Protein AF-A0A0B7MQB1-F1 (afdb_monomer_lite)

Radius of gyration: 19.04 Å; chains: 1; bounding box: 43×35×56 Å

Foldseek 3Di:
DWDQDPVPGTHDDVVVCVVVVVVVVVQLVLLVVCCVPLVVLLLVLLVLLLVLCCVPVNPVLLVLLVVPDDPVDVPPPCRPPSRHDLVSLLVVLVVCVVPDVLSVQLNVLSVLSNVCNVCSVVSGHDDPVSVVSNVVSSVSSCCSSVVVD

Sequence (149 aa):
MANWNDNDGVFIHSATLALQGDTATLEHRIWRGQARVLLPLLDRVRQEICDYLNRNFKQKWVSFCEANRNPNLPGDASCQNGVAEYSVIVDFFRLNESKSKVLKQLRRPVDYLRLARNNLAHYEPLGWLQFSQMISEVKKVESLVTVTN

Organism: NCBI:txid499207

Secondary structure (DSSP, 8-state):
-EEEETTTEEEE-HHHHHHTT-HHHHHHHHHHHHHHHHHHHHHHHHHHHHHHHHHHHTHHHHHHHHHTS-TTSTT--TTGGG---HHHHHHHHHHHGGG-HHHHHHHHHHHHHHHHHHHHHTTPPPPHHHHHHHHHHHHHHHHHHHTT-

pLDDT: mean 87.22, std 13.54, range [45.28, 97.56]

Structure (mmCIF, N/CA/C/O backbone):
data_AF-A0A0B7MQB1-F1
#
_entry.id   AF-A0A0B7MQB1-F1
#
loop_
_atom_site.group_PDB
_atom_site.id
_atom_site.type_symbol
_atom_site.label_atom_id
_atom_site.label_alt_id
_atom_site.label_comp_id
_atom_site.label_asym_id
_atom_site.label_entity_id
_atom_site.label_seq_id
_atom_site.pdbx_PDB_ins_code
_atom_site.Cartn_x
_atom_site.Cartn_y
_atom_site.Cartn_z
_atom_site.occupancy
_atom_site.B_iso_or_equiv
_atom_site.auth_seq_id
_atom_site.auth_comp_id
_atom_site.auth_asym_id
_atom_site.auth_atom_id
_atom_site.pdbx_PDB_model_num
ATOM 1 N N . MET A 1 1 ? 16.828 -4.664 -33.593 1.00 54.59 1 MET A N 1
ATOM 2 C CA . MET A 1 1 ? 15.760 -5.026 -34.549 1.00 54.59 1 MET A CA 1
ATOM 3 C C . MET A 1 1 ? 14.448 -4.558 -33.963 1.00 54.59 1 MET A C 1
ATOM 5 O O . MET A 1 1 ? 14.174 -4.881 -32.812 1.00 54.59 1 MET A O 1
ATOM 9 N N . ALA A 1 2 ? 13.729 -3.703 -34.682 1.00 50.78 2 ALA A N 1
ATOM 10 C CA . ALA A 1 2 ? 12.415 -3.245 -34.262 1.00 50.78 2 ALA A CA 1
ATOM 11 C C . ALA A 1 2 ? 11.373 -4.310 -34.629 1.00 50.78 2 ALA A C 1
ATOM 13 O O . ALA A 1 2 ? 11.421 -4.835 -35.738 1.00 50.78 2 ALA A O 1
ATOM 14 N N . ASN A 1 3 ? 10.468 -4.623 -33.707 1.00 57.56 3 ASN A N 1
ATOM 15 C CA . ASN A 1 3 ? 9.336 -5.520 -33.936 1.00 57.56 3 ASN A CA 1
ATOM 16 C C . ASN A 1 3 ? 8.042 -4.708 -33.912 1.00 57.56 3 ASN A C 1
ATOM 18 O O . ASN A 1 3 ? 7.973 -3.682 -33.246 1.00 57.56 3 ASN A O 1
ATOM 22 N N . TRP A 1 4 ? 7.012 -5.149 -34.622 1.00 52.22 4 TRP A N 1
ATOM 23 C CA . TRP A 1 4 ? 5.692 -4.529 -34.531 1.00 52.22 4 TRP A CA 1
ATOM 24 C C . TRP A 1 4 ? 4.922 -5.128 -33.347 1.00 52.22 4 TRP A C 1
ATOM 26 O O . TRP A 1 4 ? 4.897 -6.348 -33.191 1.00 52.22 4 TRP A O 1
ATOM 36 N N . ASN A 1 5 ? 4.323 -4.287 -32.504 1.00 63.06 5 ASN A N 1
ATOM 37 C CA . ASN A 1 5 ? 3.406 -4.698 -31.441 1.00 63.06 5 ASN A CA 1
ATOM 38 C C . ASN A 1 5 ? 2.079 -3.958 -31.637 1.00 63.06 5 ASN A C 1
ATOM 40 O O . ASN A 1 5 ? 2.062 -2.730 -31.606 1.00 63.06 5 ASN A O 1
ATOM 44 N N . ASP A 1 6 ? 0.975 -4.689 -31.792 1.00 52.09 6 ASP A N 1
ATOM 45 C CA . ASP A 1 6 ? -0.345 -4.126 -32.118 1.00 52.09 6 ASP A CA 1
ATOM 46 C C . ASP A 1 6 ? -0.862 -3.100 -31.093 1.00 52.09 6 ASP A C 1
ATOM 48 O O . ASP A 1 6 ? -1.695 -2.265 -31.431 1.00 52.09 6 ASP A O 1
ATOM 52 N N . ASN A 1 7 ? -0.333 -3.105 -29.864 1.00 56.97 7 ASN A N 1
ATOM 53 C CA . ASN A 1 7 ? -0.688 -2.124 -28.834 1.00 56.97 7 ASN A CA 1
ATOM 54 C C . ASN A 1 7 ? 0.254 -0.906 -28.754 1.00 56.97 7 ASN A C 1
ATOM 56 O O . ASN A 1 7 ? -0.131 0.098 -28.160 1.00 56.97 7 ASN A O 1
ATOM 60 N N . ASP A 1 8 ? 1.472 -0.988 -29.308 1.00 59.34 8 ASP A N 1
ATOM 61 C CA . ASP A 1 8 ? 2.554 -0.011 -29.066 1.00 59.34 8 ASP A CA 1
ATOM 62 C C . ASP A 1 8 ? 3.247 0.501 -30.348 1.00 59.34 8 ASP A C 1
ATOM 64 O O . ASP A 1 8 ? 4.151 1.334 -30.271 1.00 59.34 8 ASP A O 1
ATOM 68 N N . GLY A 1 9 ? 2.862 0.010 -31.530 1.00 67.69 9 GLY A N 1
ATOM 69 C CA . GLY A 1 9 ? 3.503 0.354 -32.800 1.00 67.69 9 GLY A CA 1
ATOM 70 C C . GLY A 1 9 ? 4.909 -0.245 -32.939 1.00 67.69 9 GLY A C 1
ATOM 71 O O . GLY A 1 9 ? 5.132 -1.423 -32.647 1.00 67.69 9 GLY A O 1
ATOM 72 N N . VAL A 1 10 ? 5.869 0.554 -33.422 1.00 66.69 10 VAL A N 1
ATOM 73 C CA . VAL A 1 10 ? 7.265 0.127 -33.628 1.00 66.69 10 VAL A CA 1
ATOM 74 C C . VAL A 1 10 ? 7.965 -0.064 -32.276 1.00 66.69 10 VAL A C 1
ATOM 76 O O . VAL A 1 10 ? 8.349 0.887 -31.599 1.00 66.69 10 VAL A O 1
ATOM 79 N N . PHE A 1 11 ? 8.180 -1.317 -31.892 1.00 75.12 11 PHE A N 1
ATOM 80 C CA . PHE A 1 11 ? 8.821 -1.718 -30.647 1.00 75.12 11 PHE A CA 1
ATOM 81 C C . PHE A 1 11 ? 10.331 -1.913 -30.838 1.00 75.12 11 PHE A C 1
ATOM 83 O O . PHE A 1 11 ? 10.790 -2.903 -31.410 1.00 75.12 11 PHE A O 1
ATOM 90 N N . ILE A 1 12 ? 11.135 -0.989 -30.309 1.00 81.94 12 ILE A N 1
ATOM 91 C CA . ILE A 1 12 ? 12.593 -1.165 -30.198 1.00 81.94 12 ILE A CA 1
ATOM 92 C C . ILE A 1 12 ? 12.890 -2.117 -29.036 1.00 81.94 12 ILE A C 1
ATOM 94 O O . ILE A 1 12 ? 12.353 -1.943 -27.945 1.00 81.94 12 ILE A O 1
ATOM 98 N N . HIS A 1 13 ? 13.746 -3.120 -29.228 1.00 87.88 13 HIS A N 1
ATOM 99 C CA . HIS A 1 13 ? 14.095 -4.064 -28.163 1.00 87.88 13 HIS A CA 1
ATOM 100 C C . HIS A 1 13 ? 14.760 -3.363 -26.960 1.00 87.88 13 HIS A C 1
ATOM 102 O O . HIS A 1 13 ? 15.609 -2.494 -27.143 1.00 87.88 13 HIS A O 1
ATOM 108 N N . SER A 1 14 ? 14.431 -3.765 -25.726 1.00 89.75 14 SER A N 1
ATOM 109 C CA . SER A 1 14 ? 14.951 -3.116 -24.506 1.00 89.75 14 SER A CA 1
ATOM 110 C C . SER A 1 14 ? 16.482 -3.143 -24.409 1.00 89.75 14 SER A C 1
ATOM 112 O O . SER A 1 14 ? 17.084 -2.178 -23.956 1.00 89.75 14 SER A O 1
ATOM 114 N N . ALA A 1 15 ? 17.135 -4.196 -24.912 1.00 90.06 15 ALA A N 1
ATOM 115 C CA . ALA A 1 15 ? 18.600 -4.227 -24.991 1.00 90.06 15 ALA A CA 1
ATOM 116 C C . ALA A 1 15 ? 19.169 -3.132 -25.914 1.00 90.06 15 ALA A C 1
ATOM 118 O O . ALA A 1 15 ? 20.219 -2.573 -25.624 1.00 90.06 15 ALA A O 1
ATOM 119 N N . THR A 1 16 ? 18.474 -2.794 -27.006 1.00 90.88 16 THR A N 1
ATOM 120 C CA . THR A 1 16 ? 18.887 -1.702 -27.899 1.00 90.88 16 THR A CA 1
ATOM 121 C C . THR A 1 16 ? 18.733 -0.350 -27.210 1.00 90.88 16 THR A C 1
ATOM 123 O O . THR A 1 16 ? 19.657 0.450 -27.275 1.00 90.88 16 THR A O 1
ATOM 126 N N . LEU A 1 17 ? 17.628 -0.131 -26.490 1.00 90.88 17 LEU A N 1
ATOM 127 C CA . LEU A 1 17 ? 17.436 1.086 -25.691 1.00 90.88 17 LEU A CA 1
ATOM 128 C C . LEU A 1 17 ? 18.525 1.242 -24.622 1.00 90.88 17 LEU A C 1
ATOM 130 O O . LEU A 1 17 ? 19.068 2.328 -24.451 1.00 90.88 17 LEU A O 1
ATOM 134 N N . ALA A 1 18 ? 18.902 0.143 -23.960 1.00 91.62 18 ALA A N 1
ATOM 135 C CA . ALA A 1 18 ? 19.974 0.144 -22.967 1.00 91.62 18 ALA A CA 1
ATOM 136 C C . ALA A 1 18 ? 21.327 0.527 -23.583 1.00 91.62 18 ALA A C 1
ATOM 138 O O . ALA A 1 18 ? 22.042 1.353 -23.025 1.00 91.62 18 ALA A O 1
ATOM 139 N N . LEU A 1 19 ? 21.656 -0.022 -24.758 1.00 94.50 19 LEU A N 1
ATOM 140 C CA . LEU A 1 19 ? 22.875 0.338 -25.491 1.00 94.50 19 LEU A CA 1
ATOM 141 C C . LEU A 1 19 ? 22.870 1.796 -25.973 1.00 94.50 19 LEU A C 1
ATOM 143 O O . LEU A 1 19 ? 23.930 2.402 -26.085 1.00 94.50 19 LEU A O 1
ATOM 147 N N . GLN A 1 20 ? 21.693 2.354 -26.256 1.00 93.62 20 GLN A N 1
ATOM 148 C CA . GLN A 1 20 ? 21.514 3.752 -26.654 1.00 93.62 20 GLN A CA 1
ATOM 149 C C . GLN A 1 20 ? 21.476 4.723 -25.464 1.00 93.62 20 GLN A C 1
ATOM 151 O O . GLN A 1 20 ? 21.442 5.931 -25.678 1.00 93.62 20 GLN A O 1
ATOM 156 N N . GLY A 1 21 ? 21.483 4.218 -24.225 1.00 93.12 21 GLY A N 1
ATOM 157 C CA . GLY A 1 21 ? 21.367 5.042 -23.021 1.00 93.12 21 GLY A CA 1
ATOM 158 C C . GLY A 1 21 ? 19.978 5.652 -22.809 1.00 93.12 21 GLY A C 1
ATOM 159 O O . GLY A 1 21 ? 19.842 6.564 -21.999 1.00 93.12 21 GLY A O 1
ATOM 160 N N . ASP A 1 22 ? 18.944 5.162 -23.502 1.00 92.81 22 ASP A N 1
ATOM 161 C CA . ASP A 1 22 ? 17.562 5.628 -23.333 1.00 92.81 22 ASP A CA 1
ATOM 162 C C . ASP A 1 22 ? 16.930 4.989 -22.086 1.00 92.81 22 ASP A C 1
ATOM 164 O O . ASP A 1 22 ? 16.135 4.042 -22.145 1.00 92.81 22 ASP A O 1
ATOM 168 N N . THR A 1 23 ? 17.344 5.486 -20.922 1.00 92.69 23 THR A N 1
ATOM 169 C CA . THR A 1 23 ? 16.864 5.008 -19.623 1.00 92.69 23 THR A CA 1
ATOM 170 C C . THR A 1 23 ? 15.416 5.403 -19.366 1.00 92.69 23 THR A C 1
ATOM 172 O O . THR A 1 23 ? 14.692 4.621 -18.761 1.00 92.69 23 THR A O 1
ATOM 175 N N . ALA A 1 24 ? 14.955 6.545 -19.883 1.00 91.25 24 ALA A N 1
ATOM 176 C CA . ALA A 1 24 ? 13.585 7.018 -19.691 1.00 91.25 24 ALA A CA 1
ATOM 177 C C . ALA A 1 24 ? 12.558 6.060 -20.319 1.00 91.25 24 ALA A C 1
ATOM 179 O O . ALA A 1 24 ? 11.589 5.659 -19.667 1.00 91.25 24 ALA A O 1
ATOM 180 N N . THR A 1 25 ? 12.790 5.611 -21.559 1.00 91.44 25 THR A N 1
ATOM 181 C CA . THR A 1 25 ? 11.904 4.628 -22.201 1.00 91.44 25 THR A CA 1
ATOM 182 C C . THR A 1 25 ? 11.951 3.275 -21.484 1.00 91.44 25 THR A C 1
ATOM 184 O O . THR A 1 25 ? 10.927 2.591 -21.374 1.00 91.44 25 THR A O 1
ATOM 187 N N . LEU A 1 26 ? 13.117 2.870 -20.969 1.00 92.19 26 LEU A N 1
ATOM 188 C CA . LEU A 1 26 ? 13.253 1.647 -20.173 1.00 92.19 26 LEU A CA 1
ATOM 189 C C . LEU A 1 26 ? 12.484 1.729 -18.852 1.00 92.19 26 LEU A C 1
ATOM 191 O O . LEU A 1 26 ? 11.729 0.808 -18.538 1.00 92.19 26 LEU A O 1
ATOM 195 N N . GLU A 1 27 ? 12.626 2.824 -18.111 1.00 93.31 27 GLU A N 1
ATOM 196 C CA . GLU A 1 27 ? 11.914 3.073 -16.856 1.00 93.31 27 GLU A CA 1
ATOM 197 C C . GLU A 1 27 ? 10.406 3.092 -17.072 1.00 93.31 27 GLU A C 1
ATOM 199 O O . GLU A 1 27 ? 9.680 2.410 -16.351 1.00 93.31 27 GLU A O 1
ATOM 204 N N . HIS A 1 28 ? 9.930 3.755 -18.128 1.00 92.88 28 HIS A N 1
ATOM 205 C CA . HIS A 1 28 ? 8.512 3.760 -18.471 1.00 92.88 28 HIS A CA 1
ATOM 206 C C . HIS A 1 28 ? 7.984 2.353 -18.809 1.00 92.88 28 HIS A C 1
ATOM 208 O O . HIS A 1 28 ? 6.878 1.980 -18.409 1.00 92.88 28 HIS A O 1
ATOM 214 N N . ARG A 1 29 ? 8.771 1.518 -19.505 1.00 92.62 29 ARG A N 1
ATOM 215 C CA . ARG A 1 29 ? 8.396 0.115 -19.773 1.00 92.62 29 ARG A CA 1
ATOM 216 C C . ARG A 1 29 ? 8.324 -0.715 -18.498 1.00 92.62 29 ARG A C 1
ATOM 218 O O . ARG A 1 29 ? 7.385 -1.498 -18.343 1.00 92.62 29 ARG A O 1
ATOM 225 N N . ILE A 1 30 ? 9.293 -0.544 -17.600 1.00 94.50 30 ILE A N 1
ATOM 226 C CA . ILE A 1 30 ? 9.302 -1.210 -16.293 1.00 94.50 30 ILE A CA 1
ATOM 227 C C . ILE A 1 30 ? 8.080 -0.771 -15.492 1.00 94.50 30 ILE A C 1
ATOM 229 O O . ILE A 1 30 ? 7.332 -1.626 -15.018 1.00 94.50 30 ILE A O 1
ATOM 233 N N . TRP A 1 31 ? 7.838 0.537 -15.403 1.00 96.38 31 TRP A N 1
ATOM 234 C CA . TRP A 1 31 ? 6.685 1.110 -14.723 1.00 96.38 31 TRP A CA 1
ATOM 235 C C . TRP A 1 31 ? 5.385 0.526 -15.266 1.00 96.38 31 TRP A C 1
ATOM 237 O O . TRP A 1 31 ? 4.589 0.014 -14.489 1.00 96.38 31 TRP A O 1
ATOM 247 N N . ARG A 1 32 ? 5.179 0.507 -16.588 1.00 95.38 32 ARG A N 1
ATOM 248 C CA . ARG A 1 32 ? 3.950 -0.036 -17.186 1.00 95.38 32 ARG A CA 1
ATOM 249 C C . ARG A 1 32 ? 3.754 -1.512 -16.842 1.00 95.38 32 ARG A C 1
ATOM 251 O O . ARG A 1 32 ? 2.637 -1.930 -16.533 1.00 95.38 32 ARG A O 1
ATOM 258 N N . GLY A 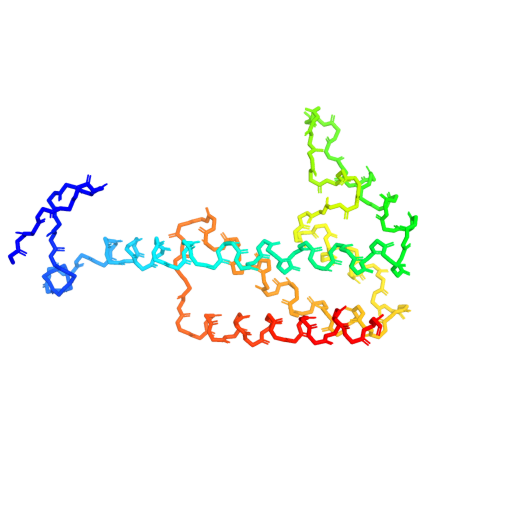1 33 ? 4.832 -2.300 -16.885 1.00 94.81 33 GLY A N 1
ATOM 259 C CA . GLY A 1 33 ? 4.814 -3.707 -16.485 1.00 94.81 33 GLY A CA 1
ATOM 260 C C . GLY A 1 33 ? 4.430 -3.884 -15.015 1.00 94.81 33 GLY A C 1
ATOM 261 O O . GLY A 1 33 ? 3.563 -4.695 -14.694 1.00 94.81 33 GLY A O 1
ATOM 262 N N . GLN A 1 34 ? 5.023 -3.082 -14.131 1.00 96.69 34 GLN A N 1
ATOM 263 C CA . GLN A 1 34 ? 4.713 -3.084 -12.705 1.00 96.69 34 GLN A CA 1
ATOM 264 C C . GLN A 1 34 ? 3.288 -2.604 -12.427 1.00 96.69 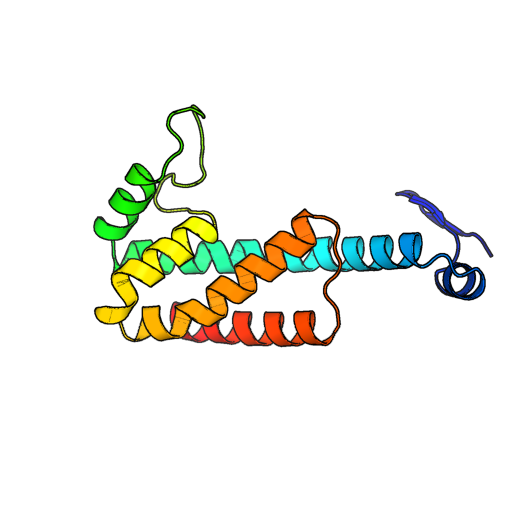34 GLN A C 1
ATOM 266 O O . GLN A 1 34 ? 2.540 -3.313 -11.767 1.00 96.69 34 GLN A O 1
ATOM 271 N N . ALA A 1 35 ? 2.878 -1.452 -12.953 1.00 96.62 35 ALA A N 1
ATOM 272 C CA . ALA A 1 35 ? 1.570 -0.847 -12.729 1.00 96.62 35 ALA A CA 1
ATOM 273 C C . ALA A 1 35 ? 0.425 -1.795 -13.111 1.00 96.62 35 ALA A C 1
ATOM 275 O O . ALA A 1 35 ? -0.533 -1.932 -12.352 1.00 96.62 35 ALA A O 1
ATOM 276 N N . ARG A 1 36 ? 0.564 -2.526 -14.228 1.00 96.31 36 ARG A N 1
ATOM 277 C CA . ARG A 1 36 ? -0.426 -3.514 -14.687 1.00 96.31 36 ARG A CA 1
ATOM 278 C C . ARG A 1 36 ? -0.689 -4.632 -13.671 1.00 96.31 36 ARG A C 1
ATOM 280 O O . ARG A 1 36 ? -1.789 -5.173 -13.651 1.00 96.31 36 ARG A O 1
ATOM 287 N N . VAL A 1 37 ? 0.303 -4.993 -12.860 1.00 96.06 37 VAL A N 1
ATOM 288 C CA . VAL A 1 37 ? 0.210 -6.099 -11.890 1.00 96.06 37 VAL A CA 1
ATOM 289 C C . VAL A 1 37 ? -0.003 -5.581 -10.469 1.00 96.06 37 VAL A C 1
ATOM 291 O O . VAL A 1 37 ? -0.830 -6.100 -9.723 1.00 96.06 37 VAL A O 1
ATOM 294 N N . LEU A 1 38 ? 0.741 -4.546 -10.089 1.00 96.94 38 LEU A N 1
ATOM 295 C CA . LEU A 1 38 ? 0.818 -4.052 -8.724 1.00 96.94 38 LEU A CA 1
ATOM 296 C C . LEU A 1 38 ? -0.356 -3.158 -8.348 1.00 96.94 38 LEU A C 1
ATOM 298 O O . LEU A 1 38 ? -0.813 -3.254 -7.215 1.00 96.94 38 LEU A O 1
ATOM 302 N N . LEU A 1 39 ? -0.882 -2.329 -9.259 1.00 96.31 39 LEU A N 1
ATOM 303 C CA . LEU A 1 39 ? -2.037 -1.488 -8.926 1.00 96.31 39 LEU A CA 1
ATOM 304 C C . LEU A 1 39 ? -3.277 -2.331 -8.580 1.00 96.31 39 LEU A C 1
ATOM 306 O O . LEU A 1 39 ? -3.857 -2.073 -7.526 1.00 96.31 39 LEU A O 1
ATOM 310 N N . PRO A 1 40 ? -3.648 -3.375 -9.353 1.00 97.06 40 PRO A N 1
ATOM 311 C CA . PRO A 1 40 ? -4.743 -4.263 -8.959 1.00 97.06 40 PRO A CA 1
ATOM 312 C C . PRO A 1 40 ? -4.493 -4.987 -7.631 1.00 97.06 40 PRO A C 1
ATOM 314 O O . PRO A 1 40 ? -5.407 -5.122 -6.820 1.00 97.06 40 PRO A O 1
ATOM 317 N N . LEU A 1 41 ? -3.257 -5.436 -7.380 1.00 96.44 41 LEU A N 1
ATOM 318 C CA . LEU A 1 41 ? -2.899 -6.092 -6.120 1.00 96.44 41 LEU A CA 1
ATOM 319 C C . LEU A 1 41 ? -3.065 -5.148 -4.922 1.00 96.44 41 LEU A C 1
ATOM 321 O O . LEU A 1 41 ? -3.663 -5.531 -3.919 1.00 96.44 41 LEU A O 1
ATOM 325 N N . LEU A 1 42 ? -2.539 -3.927 -5.028 1.00 96.75 42 LEU A N 1
ATOM 326 C CA . LEU A 1 42 ? -2.640 -2.910 -3.984 1.00 96.75 42 LEU A CA 1
ATOM 327 C C . LEU 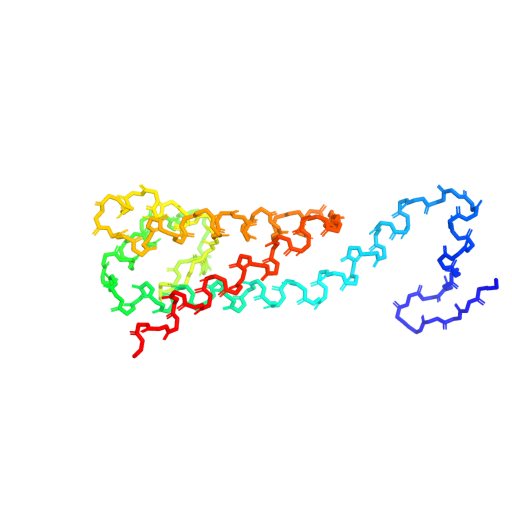A 1 42 ? -4.101 -2.515 -3.752 1.00 96.75 42 LEU A C 1
ATOM 329 O O . LEU A 1 42 ? -4.516 -2.392 -2.604 1.00 96.75 42 LEU A O 1
ATOM 333 N N . ASP A 1 43 ? -4.907 -2.387 -4.808 1.00 95.38 43 ASP A N 1
ATOM 334 C CA . ASP A 1 43 ? -6.327 -2.070 -4.646 1.00 95.38 43 ASP A CA 1
ATOM 335 C C . ASP A 1 43 ? -7.101 -3.190 -3.939 1.00 95.38 43 ASP A C 1
ATOM 337 O O . ASP A 1 43 ? -7.872 -2.909 -3.022 1.00 95.38 43 ASP A O 1
ATOM 341 N N . ARG A 1 44 ? -6.831 -4.462 -4.264 1.00 95.31 44 ARG A N 1
ATOM 342 C CA . ARG A 1 44 ? -7.407 -5.600 -3.529 1.00 95.31 44 ARG A CA 1
ATOM 343 C C . ARG A 1 44 ? -7.065 -5.533 -2.040 1.00 95.31 44 ARG A C 1
ATOM 345 O O . ARG A 1 44 ? -7.957 -5.600 -1.201 1.00 95.31 44 ARG A O 1
ATOM 352 N N . VAL A 1 45 ? -5.787 -5.357 -1.703 1.00 96.25 45 VAL A N 1
ATOM 353 C CA . VAL A 1 45 ? -5.341 -5.293 -0.299 1.00 96.25 45 VAL A CA 1
ATOM 354 C C . VAL A 1 45 ? -5.968 -4.095 0.421 1.00 96.25 45 VAL A C 1
ATOM 356 O O . VAL A 1 45 ? -6.361 -4.198 1.581 1.00 96.25 45 VAL A O 1
ATOM 359 N N . ARG A 1 46 ? -6.109 -2.952 -0.259 1.00 95.75 46 ARG A N 1
ATOM 360 C CA . ARG A 1 46 ? -6.820 -1.778 0.266 1.00 95.75 46 ARG A CA 1
ATOM 361 C C . ARG A 1 46 ? -8.273 -2.112 0.616 1.00 95.75 46 ARG A C 1
ATOM 363 O O . ARG A 1 46 ? -8.729 -1.727 1.694 1.00 95.75 46 ARG A O 1
ATOM 370 N N . GLN A 1 47 ? -8.984 -2.824 -0.258 1.00 93.56 47 GLN A N 1
ATOM 371 C CA . GLN A 1 47 ? -10.362 -3.260 -0.010 1.00 93.56 47 GLN A CA 1
ATOM 372 C C . GLN A 1 47 ? -10.441 -4.219 1.186 1.00 93.56 47 GLN A C 1
ATOM 374 O O . GLN A 1 47 ? -11.237 -3.986 2.090 1.00 93.56 47 GLN A O 1
ATOM 379 N N . GLU A 1 48 ? -9.546 -5.205 1.274 1.00 94.38 48 GLU A N 1
ATOM 380 C CA . GLU A 1 48 ? -9.486 -6.143 2.408 1.00 94.38 48 GLU A CA 1
ATOM 381 C C . GLU A 1 48 ? -9.272 -5.420 3.751 1.00 94.38 48 GLU A C 1
ATOM 383 O O . GLU A 1 48 ? -9.894 -5.761 4.765 1.00 94.38 48 GLU A O 1
ATOM 388 N N . ILE A 1 49 ? -8.432 -4.377 3.771 1.00 95.44 49 ILE A N 1
ATOM 389 C CA . ILE A 1 49 ? -8.261 -3.528 4.956 1.00 95.44 49 ILE A CA 1
ATOM 390 C C . ILE A 1 49 ? -9.571 -2.804 5.293 1.00 95.44 49 ILE A C 1
ATOM 392 O O . ILE A 1 49 ? -9.972 -2.796 6.458 1.00 95.44 49 ILE A O 1
ATOM 396 N N . CYS A 1 50 ? -10.249 -2.212 4.306 1.00 93.94 50 CYS A N 1
ATOM 397 C CA . CYS A 1 50 ? -11.539 -1.547 4.521 1.00 93.94 50 CYS A CA 1
ATOM 398 C C . CYS A 1 50 ? -12.573 -2.519 5.102 1.00 93.94 50 CYS A C 1
ATOM 400 O O . CYS A 1 50 ? -13.241 -2.191 6.081 1.00 93.94 50 CYS A O 1
ATOM 402 N N . ASP A 1 51 ? -12.644 -3.743 4.581 1.00 92.50 51 ASP A N 1
ATOM 403 C CA . ASP A 1 51 ? -13.542 -4.785 5.078 1.00 92.50 51 ASP A CA 1
ATOM 404 C C . ASP A 1 51 ? -13.220 -5.179 6.518 1.00 92.50 51 ASP A C 1
ATOM 406 O O . ASP A 1 51 ? -14.117 -5.370 7.344 1.00 92.50 51 ASP A O 1
ATOM 410 N N . TYR A 1 52 ? -11.938 -5.288 6.866 1.00 93.94 52 TYR A N 1
ATOM 411 C CA . TYR A 1 52 ? -11.525 -5.490 8.252 1.00 93.94 52 TYR A CA 1
ATOM 412 C C . TYR A 1 52 ? -11.971 -4.342 9.163 1.00 93.94 52 TYR A C 1
ATOM 414 O O . TYR A 1 52 ? -12.469 -4.596 10.265 1.00 93.94 52 TYR A O 1
ATOM 422 N N . LEU A 1 53 ? -11.845 -3.090 8.717 1.00 94.00 53 LEU A N 1
ATOM 423 C CA . LEU A 1 53 ? -12.258 -1.926 9.502 1.00 94.00 53 LEU A CA 1
ATOM 424 C C . LEU A 1 53 ? -13.777 -1.835 9.650 1.00 94.00 53 LEU A C 1
ATOM 426 O O . LEU A 1 53 ? -14.265 -1.598 10.758 1.00 94.00 53 LEU A O 1
ATOM 430 N N . ASN A 1 54 ? -14.520 -2.123 8.585 1.00 91.81 54 ASN A N 1
ATOM 431 C CA . ASN A 1 54 ? -15.975 -2.227 8.602 1.00 91.81 54 ASN A CA 1
ATOM 432 C C . ASN A 1 54 ? -16.451 -3.256 9.636 1.00 91.81 54 ASN A C 1
ATOM 434 O O . ASN A 1 54 ? -17.360 -2.977 10.418 1.00 91.81 54 ASN A O 1
ATOM 438 N N . ARG A 1 55 ? -15.797 -4.420 9.716 1.00 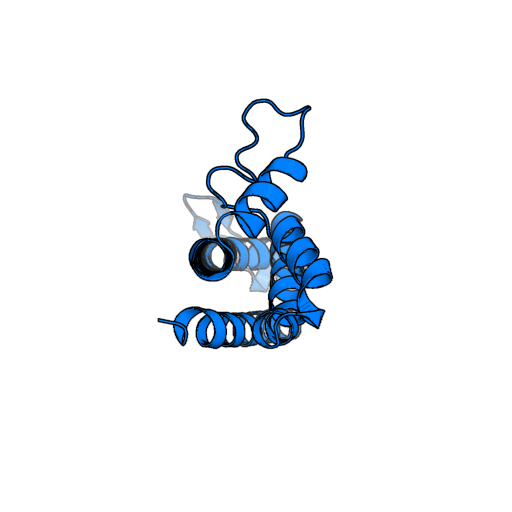91.19 55 ARG A N 1
ATOM 439 C CA . ARG A 1 55 ? -16.168 -5.489 10.658 1.00 91.19 55 ARG A CA 1
ATOM 440 C C . ARG A 1 55 ? -15.796 -5.175 12.107 1.00 91.19 55 ARG A C 1
ATOM 442 O O . ARG A 1 55 ? -16.622 -5.342 13.006 1.00 91.19 55 ARG A O 1
ATOM 449 N N . ASN A 1 56 ? -14.570 -4.708 12.340 1.00 92.44 56 ASN A N 1
ATOM 450 C CA . ASN A 1 56 ? -14.009 -4.584 13.690 1.00 92.44 56 ASN A CA 1
ATOM 451 C C . ASN A 1 56 ? -14.260 -3.219 14.344 1.00 92.44 56 ASN A C 1
ATOM 453 O O . ASN A 1 56 ? -14.350 -3.130 15.567 1.00 92.44 56 ASN A O 1
ATOM 457 N N . PHE A 1 57 ? -14.382 -2.153 13.551 1.00 91.81 57 PHE A N 1
ATOM 458 C CA . PHE A 1 57 ? -14.561 -0.783 14.044 1.00 91.81 57 PHE A CA 1
ATOM 459 C C . PHE A 1 57 ? -15.934 -0.197 13.693 1.00 91.81 57 PHE A C 1
ATOM 461 O O . PHE A 1 57 ? -16.350 0.770 14.339 1.00 91.81 57 PHE A O 1
ATOM 468 N N . LYS A 1 58 ? -16.670 -0.811 12.755 1.00 90.75 58 LYS A N 1
ATOM 469 C CA . LYS A 1 58 ? -18.086 -0.532 12.461 1.00 90.75 58 LYS A CA 1
ATOM 470 C C . LYS A 1 58 ? -18.342 0.972 12.295 1.00 90.75 58 LYS A C 1
ATOM 472 O O . LYS A 1 58 ? -17.626 1.648 11.558 1.00 90.75 58 LYS A O 1
ATOM 477 N N . GLN A 1 59 ? -19.307 1.515 13.040 1.00 89.69 59 GLN A N 1
ATOM 478 C CA . GLN A 1 59 ? -19.711 2.918 12.973 1.00 89.69 59 GLN A CA 1
ATOM 479 C C . GLN A 1 59 ? -18.554 3.896 13.189 1.00 89.69 59 GLN A C 1
ATOM 481 O O . GLN A 1 59 ? -18.528 4.957 12.579 1.00 89.69 59 GLN A O 1
ATOM 486 N N . LYS A 1 60 ? -17.563 3.543 14.016 1.00 91.69 60 LYS A N 1
ATOM 487 C CA . LYS A 1 60 ? -16.410 4.416 14.254 1.00 91.69 60 LYS A CA 1
ATOM 488 C C . LYS A 1 60 ? -15.582 4.629 12.987 1.00 91.69 60 LYS A C 1
ATOM 490 O O . LYS A 1 60 ? -15.055 5.718 12.787 1.00 91.69 60 LYS A O 1
ATOM 495 N N . TRP A 1 61 ? -15.447 3.593 12.162 1.00 92.69 61 TRP A N 1
ATOM 496 C CA . TRP A 1 61 ? -14.758 3.687 10.880 1.00 92.69 61 TRP A CA 1
ATOM 497 C C . TRP A 1 61 ? -15.607 4.434 9.849 1.00 92.69 61 TRP A C 1
ATOM 499 O O . TRP A 1 61 ? -15.112 5.370 9.228 1.00 92.69 61 TRP A O 1
ATOM 509 N N . VAL A 1 62 ? -16.895 4.098 9.738 1.00 89.19 62 VAL A N 1
ATOM 510 C CA . VAL A 1 62 ? -17.821 4.758 8.801 1.00 89.19 62 VAL A CA 1
ATOM 511 C C . VAL A 1 62 ? -17.907 6.263 9.067 1.00 89.19 62 VAL A C 1
ATOM 513 O O . VAL A 1 62 ? -17.664 7.054 8.163 1.00 89.19 62 VAL A O 1
ATOM 516 N N . SER A 1 63 ? -18.129 6.675 10.318 1.00 89.31 63 SER A N 1
ATOM 517 C CA . SER A 1 63 ? -18.188 8.097 10.677 1.00 89.31 63 SER A CA 1
ATOM 518 C C . SER A 1 63 ? -16.852 8.818 10.490 1.00 89.31 63 SER A C 1
ATOM 520 O O . SER A 1 63 ? -16.836 10.010 10.192 1.00 89.31 63 SER A O 1
ATOM 522 N N . PHE A 1 64 ? -15.720 8.118 10.630 1.00 91.06 64 PHE A N 1
ATOM 523 C CA . PHE A 1 64 ? -14.421 8.697 10.292 1.00 91.06 64 PHE A CA 1
ATOM 524 C C . PH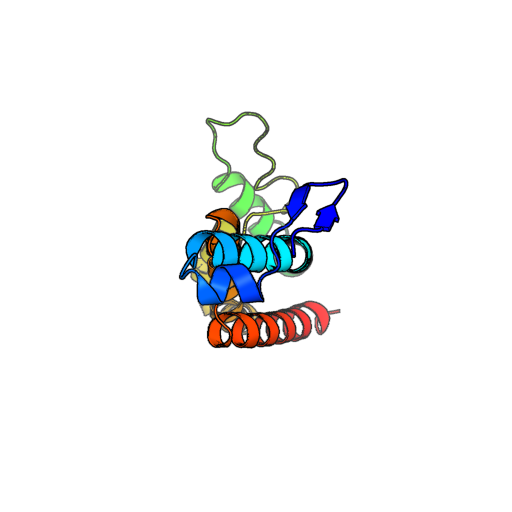E A 1 64 ? -14.295 8.949 8.785 1.00 91.06 64 PHE A C 1
ATOM 526 O O . PHE A 1 64 ? -13.832 10.015 8.390 1.00 91.06 64 PHE A O 1
ATOM 533 N N . CYS A 1 65 ? -14.736 8.007 7.951 1.00 88.69 65 CYS A N 1
ATOM 534 C CA . CYS A 1 65 ? -14.748 8.161 6.496 1.00 88.69 65 CYS A CA 1
ATOM 535 C C . CYS A 1 65 ? -15.646 9.329 6.066 1.00 88.69 65 CYS A C 1
ATOM 537 O O . CYS A 1 65 ? -15.215 10.199 5.316 1.00 88.69 65 CYS A O 1
ATOM 539 N N . GLU A 1 66 ? -16.867 9.405 6.597 1.00 84.25 66 GLU A N 1
ATOM 540 C CA . GLU A 1 66 ? -17.812 10.491 6.304 1.00 84.25 66 GLU A CA 1
ATOM 541 C C . GLU A 1 66 ? -17.239 11.871 6.650 1.00 84.25 66 GLU A C 1
ATOM 543 O O . GLU A 1 66 ? -17.372 12.806 5.863 1.00 84.25 66 GLU A O 1
ATOM 548 N N . ALA A 1 67 ? -16.543 11.988 7.786 1.00 84.81 67 ALA A N 1
ATOM 549 C CA . ALA A 1 67 ? -15.904 13.233 8.210 1.00 84.81 67 ALA A CA 1
ATOM 550 C C . ALA A 1 67 ? -14.695 13.638 7.345 1.00 84.81 67 ALA A C 1
ATOM 552 O O . ALA A 1 67 ? -14.344 14.815 7.310 1.00 84.81 67 ALA A O 1
ATOM 553 N N . ASN A 1 68 ? -14.052 12.683 6.663 1.00 82.25 68 ASN A N 1
ATOM 554 C CA . ASN A 1 68 ? -12.911 12.927 5.772 1.00 82.25 68 ASN A CA 1
ATOM 555 C C . ASN A 1 68 ? -13.312 13.019 4.292 1.00 82.25 68 ASN A C 1
ATOM 557 O O . ASN A 1 68 ? -12.447 13.178 3.430 1.00 82.25 68 ASN A O 1
ATOM 561 N N . ARG A 1 69 ? -14.609 12.938 3.980 1.00 77.50 69 ARG A N 1
ATOM 562 C CA . ARG A 1 69 ? -15.107 13.114 2.617 1.00 77.50 69 ARG A CA 1
ATOM 563 C C . ARG A 1 69 ? -14.866 14.550 2.160 1.00 77.50 69 ARG A C 1
ATOM 565 O O . ARG A 1 69 ? -15.159 15.487 2.898 1.00 77.50 69 ARG A O 1
ATOM 572 N N . ASN A 1 70 ? -14.387 14.739 0.930 1.00 70.62 70 ASN A N 1
ATOM 573 C CA . ASN A 1 70 ? -14.227 16.082 0.386 1.00 70.62 70 ASN A CA 1
ATOM 574 C C . ASN A 1 70 ? -15.609 16.693 0.070 1.00 70.62 70 ASN A C 1
ATOM 576 O O . ASN A 1 70 ? -16.283 16.218 -0.849 1.00 70.62 70 ASN A O 1
ATOM 580 N N . PRO A 1 71 ? -16.043 17.758 0.773 1.00 66.12 71 PRO A N 1
ATOM 581 C CA . PRO A 1 71 ? -17.358 18.357 0.547 1.00 66.12 71 PRO A CA 1
ATOM 582 C C . PRO A 1 71 ? -17.466 19.049 -0.821 1.00 66.12 71 PRO A C 1
ATOM 584 O O . PRO A 1 71 ? -18.572 19.258 -1.312 1.00 66.12 71 PRO A O 1
ATOM 587 N N . ASN A 1 72 ? -16.334 19.373 -1.456 1.00 68.38 72 ASN A N 1
ATOM 588 C CA . ASN A 1 72 ? -16.279 20.080 -2.738 1.00 68.38 72 ASN A CA 1
ATOM 589 C C . ASN A 1 72 ? -16.335 19.147 -3.959 1.00 68.38 72 ASN A C 1
ATOM 591 O O . ASN A 1 72 ? -16.330 19.630 -5.089 1.00 68.38 72 ASN A O 1
ATOM 595 N N . LEU A 1 73 ? -16.379 17.826 -3.754 1.00 62.69 73 LEU A N 1
ATOM 596 C CA . LEU A 1 73 ? -16.498 16.827 -4.819 1.00 62.69 73 LEU A CA 1
ATOM 597 C C . LEU A 1 73 ? -17.790 16.015 -4.615 1.00 62.69 73 LEU A C 1
ATOM 599 O O . LEU A 1 73 ? -17.776 14.962 -3.969 1.00 62.69 73 LEU A O 1
ATOM 603 N N . PRO A 1 74 ? -18.933 16.490 -5.147 1.00 48.09 74 PRO A N 1
ATOM 604 C CA . PRO A 1 74 ? -20.183 15.745 -5.107 1.00 48.09 74 PRO A CA 1
ATOM 605 C C . PRO A 1 74 ? -20.002 14.420 -5.854 1.00 48.09 74 PRO A C 1
ATOM 607 O O . PRO A 1 74 ? -19.693 14.411 -7.042 1.00 48.09 74 PRO A O 1
ATOM 610 N N . GLY A 1 75 ? -20.162 13.298 -5.151 1.00 52.41 75 GLY A N 1
ATOM 611 C CA . GLY A 1 75 ? -19.912 11.966 -5.713 1.00 52.41 75 GLY A CA 1
ATOM 612 C C . GLY A 1 75 ? -18.518 11.408 -5.434 1.00 52.41 75 GLY A C 1
ATOM 613 O O . GLY A 1 75 ? -18.196 10.348 -5.960 1.00 52.41 75 GLY A O 1
ATOM 614 N N . ASP A 1 76 ? -17.718 12.056 -4.577 1.00 57.44 76 ASP A N 1
ATOM 615 C CA . ASP A 1 76 ? -16.485 11.452 -4.081 1.00 57.44 76 ASP A CA 1
ATOM 616 C C . ASP A 1 76 ? -16.817 10.128 -3.375 1.00 57.44 76 ASP A C 1
ATOM 618 O O . ASP A 1 76 ? -17.448 10.111 -2.307 1.00 57.44 76 ASP A O 1
ATOM 622 N N . ALA A 1 77 ? -16.469 9.031 -4.049 1.00 55.53 77 ALA A N 1
ATOM 623 C CA . ALA A 1 77 ? -16.639 7.658 -3.600 1.00 55.53 77 ALA A CA 1
ATOM 624 C C . ALA A 1 77 ? -15.504 7.228 -2.659 1.00 55.53 77 ALA A C 1
ATOM 626 O O . ALA A 1 77 ? -15.557 6.120 -2.129 1.00 55.53 77 ALA A O 1
ATOM 627 N N . SER A 1 78 ? -14.515 8.103 -2.411 1.00 56.59 78 SER A N 1
ATOM 628 C CA . SER A 1 78 ? -13.325 7.830 -1.594 1.00 56.59 78 SER A CA 1
ATOM 629 C C . SER A 1 78 ? -13.615 7.444 -0.146 1.00 56.59 78 SER A C 1
ATOM 631 O O . SER A 1 78 ? -12.668 7.150 0.573 1.00 56.59 78 SER A O 1
ATOM 633 N N . CYS A 1 79 ? -14.876 7.481 0.295 1.00 62.84 79 CYS A N 1
ATOM 634 C CA . CYS A 1 79 ? -15.321 7.139 1.646 1.00 62.84 79 CYS A CA 1
ATOM 635 C C . CYS A 1 79 ? -16.753 6.559 1.686 1.00 62.84 79 CYS A C 1
ATOM 637 O O . CYS A 1 79 ? -17.396 6.562 2.738 1.00 62.84 79 CYS A O 1
ATOM 639 N N . GLN A 1 80 ? -17.299 6.086 0.558 1.00 66.81 80 GLN A N 1
ATOM 640 C CA . GLN A 1 80 ? -18.671 5.565 0.517 1.00 66.81 80 GLN A CA 1
ATOM 641 C C . GLN A 1 80 ? -18.726 4.133 1.073 1.00 66.81 80 GLN A C 1
ATOM 643 O O . GLN A 1 80 ? -17.923 3.283 0.700 1.00 66.81 80 GLN A O 1
ATOM 648 N N . ASN A 1 81 ? -19.676 3.856 1.974 1.00 69.94 81 ASN A N 1
ATOM 649 C CA . ASN A 1 81 ? -19.856 2.544 2.619 1.00 69.94 81 ASN A CA 1
ATOM 650 C C . ASN A 1 81 ? -18.586 1.997 3.312 1.00 69.94 81 ASN A C 1
ATOM 652 O O . ASN A 1 81 ? -18.359 0.788 3.357 1.00 69.94 81 ASN A O 1
ATOM 656 N N . GLY A 1 82 ? -17.736 2.885 3.841 1.00 78.75 82 GLY A N 1
ATOM 657 C CA . GLY A 1 82 ? -16.503 2.498 4.531 1.00 78.75 82 GLY A CA 1
ATOM 658 C C . GLY A 1 82 ? -15.391 1.980 3.612 1.00 78.75 82 GLY A C 1
ATOM 659 O O . GLY A 1 82 ? -14.434 1.385 4.103 1.00 78.75 82 GLY A O 1
ATOM 660 N N . VAL A 1 83 ? -15.490 2.196 2.299 1.00 85.94 83 VAL A N 1
ATOM 661 C CA . VAL A 1 83 ? -14.382 1.993 1.357 1.00 85.94 83 VAL A CA 1
ATOM 662 C C . VAL A 1 83 ? -13.584 3.285 1.278 1.00 85.94 83 VAL A C 1
ATOM 664 O O . VAL A 1 83 ? -14.156 4.315 0.932 1.00 85.94 83 VAL A O 1
ATOM 667 N N . ALA A 1 84 ? -12.282 3.232 1.580 1.00 90.62 84 ALA A N 1
ATOM 668 C CA . ALA A 1 84 ? -11.445 4.426 1.582 1.00 90.62 84 ALA A CA 1
ATOM 669 C C . ALA A 1 84 ? -10.072 4.282 0.922 1.00 90.62 84 ALA A C 1
ATOM 671 O O . ALA A 1 84 ? -9.532 3.182 0.779 1.00 90.62 84 ALA A O 1
ATOM 672 N N . GLU A 1 85 ? -9.509 5.418 0.510 1.00 91.31 85 GLU A N 1
ATOM 673 C CA . GLU A 1 85 ? -8.134 5.513 0.018 1.00 91.31 85 GLU A CA 1
ATOM 674 C C . GLU A 1 85 ? -7.112 5.274 1.137 1.00 91.31 85 GLU A C 1
ATOM 676 O O . GLU A 1 85 ? -7.367 5.510 2.322 1.00 91.31 85 GLU A O 1
ATOM 681 N N . TYR A 1 86 ? -5.906 4.843 0.757 1.00 93.88 86 TYR A N 1
ATOM 682 C CA . TYR A 1 86 ? -4.839 4.524 1.710 1.00 93.88 86 TYR A CA 1
ATOM 683 C C . TYR A 1 86 ? -4.501 5.668 2.679 1.00 93.88 86 TYR A C 1
ATOM 685 O O . TYR A 1 86 ? -4.161 5.403 3.830 1.00 93.88 86 TYR A O 1
ATOM 693 N N . SER A 1 87 ? -4.578 6.928 2.241 1.00 92.00 87 SER A N 1
ATOM 694 C CA . SER A 1 87 ? -4.339 8.096 3.103 1.00 92.00 87 SER A CA 1
ATOM 695 C C . SER A 1 87 ? -5.291 8.120 4.301 1.00 92.00 87 SER A C 1
ATOM 697 O O . SER A 1 87 ? -4.837 8.186 5.442 1.00 92.00 87 SER A O 1
ATOM 699 N N . VAL A 1 88 ? -6.590 7.957 4.046 1.00 92.75 88 VAL A N 1
ATOM 700 C CA . VAL A 1 88 ? -7.643 7.934 5.072 1.00 92.75 88 VAL A CA 1
ATOM 701 C C . VAL A 1 88 ? -7.438 6.758 6.030 1.00 92.75 88 VAL A C 1
ATOM 703 O O . VAL A 1 88 ? -7.540 6.917 7.247 1.00 92.75 88 VAL A O 1
ATOM 706 N N . ILE A 1 89 ? -7.081 5.583 5.503 1.00 94.88 89 ILE A N 1
ATOM 707 C CA . ILE A 1 89 ? -6.780 4.393 6.315 1.00 94.88 89 ILE A CA 1
ATOM 708 C C . ILE A 1 89 ? -5.603 4.666 7.267 1.00 94.88 89 ILE A C 1
ATOM 710 O O . ILE A 1 89 ? -5.690 4.388 8.466 1.00 94.88 89 ILE A O 1
ATOM 714 N N . VAL A 1 90 ? -4.505 5.231 6.756 1.00 95.12 90 VAL A N 1
ATOM 715 C CA . VAL A 1 90 ? -3.314 5.549 7.561 1.00 95.12 90 VAL A CA 1
ATOM 716 C C . VAL A 1 90 ? -3.636 6.583 8.641 1.00 95.12 90 VAL A C 1
ATOM 718 O O . VAL A 1 90 ? -3.200 6.423 9.786 1.00 95.12 90 VAL A O 1
ATOM 721 N N . ASP A 1 91 ? -4.429 7.607 8.322 1.00 93.94 91 ASP A N 1
ATOM 722 C CA . ASP A 1 91 ? -4.864 8.608 9.298 1.00 93.94 91 ASP A CA 1
ATOM 723 C C . ASP A 1 91 ? -5.727 7.987 10.404 1.00 93.94 91 ASP A C 1
ATOM 725 O O . ASP A 1 91 ? -5.495 8.248 11.591 1.00 93.94 91 ASP A O 1
ATOM 729 N N . PHE A 1 92 ? -6.650 7.087 10.052 1.00 94.56 92 PHE A N 1
ATOM 730 C CA . PHE A 1 92 ? -7.423 6.338 11.041 1.00 94.56 92 PHE A CA 1
ATOM 731 C C . PHE A 1 92 ? -6.518 5.499 11.946 1.00 94.56 92 PHE A C 1
ATOM 733 O O . PHE A 1 92 ? -6.716 5.476 13.164 1.00 94.56 92 PHE A O 1
ATOM 740 N N . PHE A 1 93 ? -5.498 4.840 11.390 1.00 94.94 93 PHE A N 1
ATOM 741 C CA . PHE A 1 93 ? -4.566 4.029 12.178 1.00 94.94 93 PHE A CA 1
ATOM 742 C C . PHE A 1 93 ? -3.768 4.901 13.138 1.00 94.94 93 PHE A C 1
ATOM 744 O O . PHE A 1 93 ? -3.689 4.576 14.321 1.00 94.94 93 PHE A O 1
ATOM 751 N N . ARG A 1 94 ? -3.253 6.046 12.675 1.00 93.56 94 ARG A N 1
ATOM 752 C CA . ARG A 1 94 ? -2.509 7.000 13.512 1.00 93.56 94 ARG A CA 1
ATOM 753 C C . ARG A 1 94 ? -3.319 7.449 14.730 1.00 93.56 94 ARG A C 1
ATOM 755 O O . ARG A 1 94 ? -2.771 7.553 15.821 1.00 93.56 94 ARG A O 1
ATOM 762 N N . LEU A 1 95 ? -4.618 7.687 14.564 1.00 93.25 95 LEU A N 1
ATOM 763 C CA . LEU A 1 95 ? -5.492 8.143 15.650 1.00 93.25 95 LEU A CA 1
ATOM 764 C C . LEU A 1 95 ? -5.922 7.021 16.611 1.00 93.25 95 LEU A C 1
ATOM 766 O O . LEU A 1 95 ? -6.401 7.301 17.711 1.00 93.25 95 LEU A O 1
ATOM 770 N N . ASN A 1 96 ? -5.775 5.754 16.212 1.00 92.56 96 ASN A N 1
ATOM 771 C CA . ASN A 1 96 ? -6.342 4.612 16.934 1.00 92.56 96 ASN A CA 1
ATOM 772 C C . ASN A 1 96 ? -5.328 3.525 17.324 1.00 92.56 96 ASN A C 1
ATOM 774 O O . ASN A 1 96 ? -5.696 2.586 18.031 1.00 92.56 96 ASN A O 1
ATOM 778 N N . GLU A 1 97 ? -4.056 3.651 16.938 1.00 88.75 97 GLU A N 1
ATOM 779 C CA . GLU A 1 97 ? -3.001 2.667 17.224 1.00 88.75 97 GLU A CA 1
ATOM 780 C C . GLU A 1 97 ? -2.740 2.462 18.722 1.00 88.75 97 GLU A C 1
ATOM 782 O O . GLU A 1 97 ? -2.362 1.369 19.139 1.00 88.75 97 GLU A O 1
ATOM 787 N N . SER A 1 98 ? -2.992 3.473 19.559 1.00 89.75 98 SER A N 1
ATOM 788 C CA . SER A 1 98 ? -2.868 3.355 21.019 1.00 89.75 98 SER A CA 1
ATOM 789 C C . SER A 1 98 ? -3.924 2.431 21.630 1.00 89.75 98 SER A C 1
ATOM 791 O O . SER A 1 98 ? -3.718 1.893 22.715 1.00 89.75 98 SER A O 1
ATOM 793 N N . LYS A 1 99 ? -5.042 2.221 20.924 1.00 88.94 99 LYS A N 1
ATOM 794 C CA . LYS A 1 99 ? -6.199 1.440 21.379 1.00 88.94 99 LYS A CA 1
ATOM 795 C C . LYS A 1 99 ? -6.270 0.049 20.742 1.00 88.94 99 LYS A C 1
ATOM 797 O O . LYS A 1 99 ? -7.118 -0.745 21.132 1.00 88.94 99 LYS A O 1
ATOM 802 N N . SER A 1 100 ? -5.413 -0.257 19.764 1.00 90.94 100 SER A N 1
ATOM 803 C CA . SER A 1 100 ? -5.391 -1.559 19.092 1.00 90.94 100 SER A CA 1
ATOM 804 C C . SER A 1 100 ? -3.978 -1.965 18.682 1.00 90.94 100 SER A C 1
ATOM 806 O O . SER A 1 100 ? -3.346 -1.334 17.832 1.00 90.94 100 SER A O 1
ATOM 808 N N . LYS A 1 101 ? -3.511 -3.089 19.241 1.00 92.00 101 LYS A N 1
ATOM 809 C CA . LYS A 1 101 ? -2.220 -3.697 18.886 1.00 92.00 101 LYS A CA 1
ATOM 810 C C . LYS A 1 101 ? -2.154 -4.062 17.400 1.00 92.00 101 LYS A C 1
ATOM 812 O O . LYS A 1 101 ? -1.107 -3.875 16.789 1.00 92.00 101 LYS A O 1
ATOM 817 N N . VAL A 1 102 ? -3.265 -4.530 16.825 1.00 92.19 102 VAL A N 1
ATOM 818 C CA . VAL A 1 102 ? -3.348 -4.890 15.401 1.00 92.19 102 VAL A CA 1
ATOM 819 C C . VAL A 1 102 ? -3.172 -3.650 14.528 1.00 92.19 102 VAL A C 1
ATOM 821 O O . VAL A 1 102 ? -2.330 -3.656 13.637 1.00 92.19 102 VAL A O 1
ATOM 824 N N . LEU A 1 103 ? -3.865 -2.543 14.830 1.00 93.50 103 LEU A N 1
ATOM 825 C CA . LEU A 1 103 ? -3.685 -1.293 14.076 1.00 93.50 103 LEU A CA 1
ATOM 826 C C . LEU A 1 103 ? -2.253 -0.757 14.177 1.00 93.50 103 LEU A C 1
ATOM 828 O O . LEU A 1 103 ? -1.683 -0.321 13.179 1.00 93.50 103 LEU A O 1
ATOM 832 N N . LYS A 1 104 ? -1.641 -0.845 15.364 1.00 93.94 104 LYS A N 1
ATOM 833 C CA . LYS A 1 104 ? -0.237 -0.464 15.563 1.00 93.94 104 LYS A CA 1
ATOM 834 C C . LYS A 1 104 ? 0.714 -1.287 14.688 1.00 93.94 104 LYS A C 1
ATOM 836 O O . LYS A 1 104 ? 1.673 -0.740 14.149 1.00 93.94 104 LYS A O 1
ATOM 841 N N . GLN A 1 105 ? 0.457 -2.587 14.541 1.00 94.31 105 GLN A N 1
ATOM 842 C CA . GLN A 1 105 ? 1.243 -3.468 13.673 1.00 94.31 105 GLN A CA 1
ATOM 843 C C . GLN A 1 105 ? 0.992 -3.195 12.186 1.00 94.31 105 GLN A C 1
ATOM 845 O O . GLN A 1 105 ? 1.937 -3.244 11.406 1.00 94.31 105 GLN A O 1
ATOM 850 N N . LEU A 1 106 ? -0.244 -2.859 11.808 1.00 94.81 106 LEU A N 1
ATOM 851 C CA . LEU A 1 106 ? -0.633 -2.581 10.425 1.00 94.81 106 LEU A CA 1
ATOM 852 C C . LEU A 1 106 ? -0.181 -1.207 9.914 1.00 94.81 106 LEU A C 1
ATOM 854 O O . LEU A 1 106 ? -0.011 -1.046 8.710 1.00 94.81 106 LEU A O 1
ATOM 858 N N . ARG A 1 107 ? 0.052 -0.221 10.791 1.00 94.44 107 ARG A N 1
ATOM 859 C CA . ARG A 1 107 ? 0.392 1.155 10.387 1.00 94.44 107 ARG A CA 1
ATOM 860 C C . ARG A 1 107 ? 1.557 1.246 9.412 1.00 94.44 107 ARG A C 1
ATOM 862 O O . ARG A 1 107 ? 1.406 1.836 8.348 1.00 94.44 107 ARG A O 1
ATOM 869 N N . ARG A 1 108 ? 2.721 0.709 9.784 1.00 94.38 108 ARG A N 1
ATOM 870 C CA . ARG A 1 108 ? 3.918 0.782 8.930 1.00 94.38 108 ARG A CA 1
ATOM 871 C C . ARG A 1 108 ? 3.735 0.025 7.605 1.00 94.38 108 ARG A C 1
ATOM 873 O O . ARG A 1 108 ? 4.013 0.637 6.579 1.00 94.38 108 ARG A O 1
ATOM 880 N N . PRO A 1 109 ? 3.240 -1.230 7.599 1.00 96.50 109 PRO A N 1
ATOM 881 C CA . PRO A 1 109 ? 2.925 -1.936 6.361 1.00 96.50 109 PRO A CA 1
ATOM 882 C C . PRO A 1 109 ? 2.007 -1.141 5.430 1.00 96.50 109 PRO A C 1
ATOM 884 O O . PRO A 1 109 ? 2.344 -0.923 4.272 1.00 96.50 109 PRO A O 1
ATOM 887 N N . VAL A 1 110 ? 0.874 -0.648 5.937 1.00 96.56 110 VAL A N 1
ATOM 888 C CA . VAL A 1 110 ? -0.129 0.043 5.114 1.00 96.56 110 VAL A CA 1
ATOM 889 C C . VAL A 1 110 ? 0.381 1.386 4.591 1.00 96.56 110 VAL A C 1
ATOM 891 O O . VAL A 1 110 ? 0.126 1.723 3.437 1.00 96.56 110 VAL A O 1
ATOM 894 N N . ASP A 1 111 ? 1.157 2.126 5.385 1.00 96.00 111 ASP A N 1
ATOM 895 C CA . ASP A 1 111 ? 1.805 3.352 4.909 1.00 96.00 111 ASP A CA 1
ATOM 896 C C . ASP A 1 111 ? 2.838 3.066 3.807 1.00 96.00 111 ASP A C 1
ATOM 898 O O . ASP A 1 111 ? 2.947 3.814 2.838 1.00 96.00 111 ASP A O 1
ATOM 902 N N . TYR A 1 112 ? 3.539 1.932 3.884 1.00 96.19 112 TYR A N 1
ATOM 903 C CA . TYR A 1 112 ? 4.440 1.501 2.819 1.00 96.19 112 TYR A CA 1
ATOM 904 C C . TYR A 1 112 ? 3.691 1.184 1.516 1.00 96.19 112 TYR A C 1
ATOM 906 O O . TYR A 1 112 ? 4.112 1.609 0.439 1.00 96.19 112 TYR A O 1
ATOM 914 N N . LEU A 1 113 ? 2.553 0.486 1.605 1.00 97.56 113 LEU A N 1
ATOM 915 C CA . LEU A 1 113 ? 1.699 0.207 0.444 1.00 97.56 113 LEU A CA 1
ATOM 916 C C . LEU A 1 113 ? 1.154 1.499 -0.182 1.00 97.56 113 LEU A C 1
ATOM 918 O O . LEU A 1 113 ? 1.136 1.623 -1.407 1.00 97.56 113 LEU A O 1
ATOM 922 N N . ARG A 1 114 ? 0.788 2.489 0.645 1.00 96.62 114 ARG A N 1
ATOM 923 C CA . ARG A 1 114 ? 0.391 3.830 0.192 1.00 96.62 114 ARG A CA 1
ATOM 924 C C . ARG A 1 114 ? 1.488 4.493 -0.639 1.00 96.62 114 ARG A C 1
ATOM 926 O O . ARG A 1 114 ? 1.203 5.020 -1.712 1.00 96.62 114 ARG A O 1
ATOM 933 N N . LEU A 1 115 ? 2.730 4.473 -0.152 1.00 96.31 115 LEU A N 1
ATOM 934 C CA . LEU A 1 115 ? 3.873 5.054 -0.861 1.00 96.31 115 LEU A CA 1
ATOM 935 C C . LEU A 1 115 ? 4.135 4.328 -2.186 1.00 96.31 115 LEU A C 1
ATOM 937 O O . LEU A 1 115 ? 4.263 4.979 -3.217 1.00 96.31 115 LEU A O 1
ATOM 941 N N . ALA A 1 116 ? 4.123 2.992 -2.184 1.00 96.69 116 ALA A N 1
ATOM 942 C CA . ALA A 1 116 ? 4.297 2.199 -3.400 1.00 96.69 116 ALA A CA 1
ATOM 943 C C . ALA A 1 116 ? 3.215 2.500 -4.453 1.00 96.69 116 ALA A C 1
ATOM 945 O O . ALA A 1 116 ? 3.530 2.712 -5.624 1.00 96.69 116 ALA A O 1
ATOM 946 N N . ARG A 1 117 ? 1.943 2.584 -4.035 1.00 96.56 117 ARG A N 1
ATOM 947 C CA . ARG A 1 117 ? 0.825 2.982 -4.903 1.00 96.56 117 ARG A CA 1
ATOM 948 C C . ARG A 1 117 ? 1.044 4.378 -5.478 1.00 96.56 117 ARG A C 1
ATOM 950 O O . ARG A 1 117 ? 0.800 4.580 -6.663 1.00 96.56 117 ARG A O 1
ATOM 957 N N . ASN A 1 118 ? 1.478 5.334 -4.656 1.00 95.69 118 ASN A N 1
ATOM 958 C CA . ASN A 1 118 ? 1.697 6.713 -5.090 1.00 95.69 118 ASN A CA 1
ATOM 959 C C . ASN A 1 118 ? 2.803 6.815 -6.142 1.00 95.69 118 ASN A C 1
ATOM 961 O O . ASN A 1 118 ? 2.565 7.438 -7.170 1.00 95.69 118 ASN A O 1
ATOM 965 N N . ASN A 1 119 ? 3.943 6.150 -5.949 1.00 96.00 119 ASN A N 1
ATOM 966 C CA . ASN A 1 119 ? 5.009 6.116 -6.957 1.00 96.00 119 ASN A CA 1
ATOM 967 C C . ASN A 1 119 ? 4.473 5.600 -8.302 1.00 96.00 119 ASN A C 1
ATOM 969 O O . ASN A 1 119 ? 4.602 6.260 -9.331 1.00 96.00 119 ASN A O 1
ATOM 973 N N . LEU A 1 120 ? 3.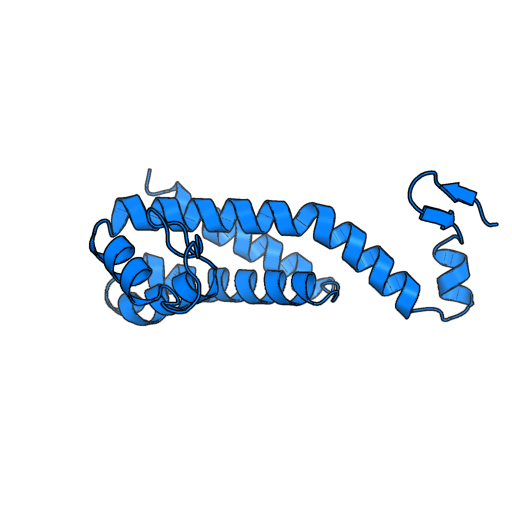751 4.473 -8.279 1.00 96.38 120 LEU A N 1
ATOM 974 C CA . LEU A 1 120 ? 3.145 3.907 -9.486 1.00 96.38 120 LEU A CA 1
ATOM 975 C C . LEU A 1 120 ? 2.098 4.839 -10.118 1.00 96.38 120 LEU A C 1
ATOM 977 O O . LEU A 1 120 ? 1.995 4.892 -11.339 1.00 96.38 120 LEU A O 1
ATOM 981 N N . ALA A 1 121 ? 1.326 5.589 -9.332 1.00 94.00 121 ALA A N 1
ATOM 982 C CA . ALA A 1 121 ? 0.383 6.577 -9.864 1.00 94.00 121 ALA A CA 1
ATOM 983 C C . ALA A 1 121 ? 1.087 7.793 -10.501 1.00 94.00 121 ALA A C 1
ATOM 985 O O . ALA A 1 121 ? 0.509 8.451 -11.364 1.00 94.00 121 ALA A O 1
ATOM 986 N N . HIS A 1 122 ? 2.331 8.068 -10.103 1.00 94.00 122 HIS A N 1
ATOM 987 C CA . HIS A 1 122 ? 3.174 9.145 -10.624 1.00 94.00 122 HIS A CA 1
ATOM 988 C C . HIS A 1 122 ? 4.136 8.697 -11.735 1.00 94.00 122 HIS A C 1
ATOM 990 O O . HIS A 1 122 ? 5.081 9.412 -12.043 1.00 94.00 122 HIS A O 1
ATOM 996 N N . TYR A 1 123 ? 3.875 7.557 -12.385 1.00 94.56 123 TYR A N 1
ATOM 997 C CA . TYR A 1 123 ? 4.717 7.012 -13.461 1.00 94.56 123 TYR A CA 1
ATOM 998 C C . TYR A 1 123 ? 6.130 6.595 -13.020 1.00 94.56 123 TYR A C 1
ATOM 1000 O O . TYR A 1 123 ? 7.011 6.401 -13.856 1.00 94.56 123 TYR A O 1
ATOM 1008 N N . GLU A 1 124 ? 6.342 6.394 -11.717 1.00 95.50 124 GLU A N 1
ATOM 1009 C CA . GLU A 1 124 ? 7.634 5.998 -11.162 1.00 95.50 124 GLU A CA 1
ATOM 1010 C C . GLU A 1 124 ? 7.673 4.483 -10.900 1.00 95.50 124 GLU A C 1
ATOM 1012 O O . GLU A 1 124 ? 6.857 3.961 -10.125 1.00 95.50 124 GLU A O 1
ATOM 1017 N N . PRO A 1 125 ? 8.601 3.735 -11.527 1.00 96.31 125 PRO A N 1
ATOM 1018 C CA . PRO A 1 125 ? 8.777 2.324 -11.226 1.00 96.31 125 PRO A CA 1
ATOM 1019 C C . PRO A 1 125 ? 9.384 2.133 -9.832 1.00 96.31 125 PRO A C 1
ATOM 1021 O O . PRO A 1 125 ? 10.227 2.900 -9.371 1.00 96.31 125 PRO A O 1
ATOM 1024 N N . LEU A 1 126 ? 9.006 1.043 -9.175 1.00 96.44 126 LEU A N 1
ATOM 1025 C CA . LEU A 1 126 ? 9.633 0.598 -7.940 1.00 96.44 126 LEU A CA 1
ATOM 1026 C C . LEU A 1 126 ? 10.962 -0.092 -8.254 1.00 96.44 126 LEU A C 1
ATOM 1028 O O . LEU A 1 126 ? 11.010 -1.062 -9.019 1.00 96.44 126 LEU A O 1
ATOM 1032 N N . GLY A 1 127 ? 12.033 0.343 -7.594 1.00 94.81 127 GLY A N 1
ATOM 1033 C CA . GLY A 1 127 ? 13.290 -0.401 -7.582 1.00 94.81 127 GLY A CA 1
ATOM 1034 C C . GLY A 1 127 ? 13.129 -1.765 -6.898 1.00 94.81 127 GLY A C 1
ATOM 1035 O O . GLY A 1 127 ? 12.179 -1.998 -6.149 1.00 94.81 127 GLY A O 1
ATOM 1036 N N . TRP A 1 128 ? 14.085 -2.678 -7.095 1.00 93.62 128 TRP A N 1
ATOM 1037 C CA . TRP A 1 128 ? 14.000 -4.040 -6.541 1.00 93.62 128 TRP A CA 1
ATOM 1038 C C . TRP A 1 128 ? 13.789 -4.081 -5.017 1.00 93.62 128 TRP A C 1
ATOM 1040 O O . TRP A 1 128 ? 12.967 -4.852 -4.515 1.00 93.62 128 TRP A O 1
ATOM 1050 N N . LEU A 1 129 ? 14.492 -3.226 -4.268 1.00 95.06 129 LEU A N 1
ATOM 1051 C CA . LEU A 1 129 ? 14.338 -3.144 -2.814 1.00 95.06 129 LEU A CA 1
ATOM 1052 C C . LEU A 1 129 ? 12.922 -2.694 -2.423 1.00 95.06 129 LEU A C 1
ATOM 1054 O O . LEU A 1 129 ? 12.324 -3.263 -1.514 1.00 95.06 129 LEU A O 1
ATOM 1058 N N . GLN A 1 130 ? 12.361 -1.718 -3.143 1.00 95.25 130 GLN A N 1
ATOM 1059 C CA . GLN A 1 130 ? 11.004 -1.236 -2.891 1.00 95.25 130 GLN A CA 1
ATOM 1060 C C . GLN A 1 130 ? 9.954 -2.292 -3.238 1.00 95.25 130 GLN A C 1
ATOM 1062 O O . GLN A 1 130 ? 9.028 -2.530 -2.467 1.00 95.25 130 GLN A O 1
ATOM 1067 N N . PHE A 1 131 ? 10.129 -2.969 -4.374 1.00 95.19 131 PHE A N 1
ATOM 1068 C CA . PHE A 1 131 ? 9.258 -4.052 -4.813 1.00 95.19 131 PHE A CA 1
ATOM 1069 C C . PHE A 1 131 ? 9.241 -5.213 -3.810 1.00 95.19 131 PHE A C 1
ATOM 1071 O O . PHE A 1 131 ? 8.177 -5.632 -3.355 1.00 95.19 131 PHE A O 1
ATOM 1078 N N . SER A 1 132 ? 10.416 -5.720 -3.431 1.00 95.81 132 SER A N 1
ATOM 1079 C CA . SER A 1 132 ? 10.533 -6.850 -2.500 1.00 95.81 132 SER A CA 1
ATOM 1080 C C . SER A 1 132 ? 9.970 -6.515 -1.117 1.00 95.81 132 SER A C 1
ATOM 1082 O O . SER A 1 132 ? 9.248 -7.328 -0.531 1.00 95.81 132 SER A O 1
ATOM 1084 N N . GLN A 1 133 ? 10.214 -5.295 -0.630 1.00 95.81 133 GLN A N 1
ATOM 1085 C CA . GLN A 1 133 ? 9.610 -4.809 0.603 1.00 95.81 133 GLN A CA 1
ATOM 1086 C C . GLN A 1 133 ? 8.086 -4.715 0.480 1.00 95.81 133 GLN A C 1
ATOM 1088 O O . GLN A 1 133 ? 7.389 -5.208 1.361 1.00 95.81 133 GLN A O 1
ATOM 1093 N N . MET A 1 134 ? 7.553 -4.159 -0.613 1.00 95.94 134 MET A N 1
ATOM 1094 C CA . MET A 1 134 ? 6.107 -4.047 -0.831 1.00 95.94 134 MET A CA 1
ATOM 1095 C C . MET A 1 134 ? 5.435 -5.427 -0.800 1.00 95.94 134 MET A C 1
ATOM 1097 O O . MET A 1 134 ? 4.435 -5.595 -0.109 1.00 95.94 134 MET A O 1
ATOM 1101 N N . ILE A 1 135 ? 6.011 -6.439 -1.459 1.00 96.94 135 ILE A N 1
ATOM 1102 C CA . ILE A 1 135 ? 5.490 -7.817 -1.413 1.00 96.94 135 ILE A CA 1
ATOM 1103 C C . ILE A 1 135 ? 5.512 -8.377 0.018 1.00 96.94 135 ILE A C 1
ATOM 1105 O O . ILE A 1 135 ? 4.570 -9.053 0.434 1.00 96.94 135 ILE A O 1
ATOM 1109 N N . SER A 1 136 ? 6.571 -8.104 0.783 1.00 96.94 136 SER A N 1
ATOM 1110 C CA . SER A 1 136 ? 6.664 -8.507 2.191 1.00 96.94 136 SER A CA 1
ATOM 1111 C C . SER A 1 136 ? 5.584 -7.840 3.051 1.00 96.94 136 SER A C 1
ATOM 1113 O O . SER A 1 136 ? 4.929 -8.510 3.848 1.00 96.94 136 SER A O 1
ATOM 1115 N N . GLU A 1 137 ? 5.346 -6.540 2.861 1.00 96.81 137 GLU A N 1
ATOM 1116 C CA . GLU A 1 137 ? 4.312 -5.800 3.589 1.00 96.81 137 GLU A CA 1
ATOM 1117 C C . GLU A 1 137 ? 2.894 -6.250 3.214 1.00 96.81 137 GLU A C 1
ATOM 1119 O O . GLU A 1 137 ? 2.065 -6.390 4.111 1.00 96.81 137 GLU A O 1
ATOM 1124 N N . VAL A 1 138 ? 2.625 -6.574 1.941 1.00 96.81 138 VAL A N 1
ATOM 1125 C CA . VAL A 1 138 ? 1.344 -7.177 1.518 1.00 96.81 138 VAL A CA 1
ATOM 1126 C C . VAL A 1 138 ? 1.059 -8.447 2.320 1.00 96.81 138 VAL A C 1
ATOM 1128 O O . VAL A 1 138 ? 0.017 -8.538 2.962 1.00 96.81 138 VAL A O 1
ATOM 1131 N N . LYS A 1 139 ? 2.017 -9.380 2.389 1.00 95.88 139 LYS A N 1
ATOM 1132 C CA . LYS A 1 139 ? 1.852 -10.637 3.143 1.00 95.88 139 LYS A CA 1
ATOM 1133 C C . LYS A 1 139 ? 1.593 -10.400 4.634 1.00 95.88 139 LYS A C 1
ATOM 1135 O O . LYS A 1 139 ? 0.815 -11.119 5.263 1.00 95.88 139 LYS A O 1
ATOM 1140 N N . LYS A 1 140 ? 2.237 -9.387 5.224 1.00 95.38 140 LYS A N 1
ATOM 1141 C CA . LYS A 1 140 ? 2.003 -9.013 6.628 1.00 95.38 140 LYS A CA 1
ATOM 1142 C C . LYS A 1 140 ? 0.590 -8.477 6.828 1.00 95.38 140 LYS A C 1
ATOM 1144 O O . LYS A 1 140 ? -0.067 -8.889 7.778 1.00 95.38 140 LYS A O 1
ATOM 1149 N N . VAL A 1 141 ? 0.117 -7.601 5.942 1.00 95.38 141 VAL A N 1
ATOM 1150 C CA . VAL A 1 141 ? -1.256 -7.085 5.998 1.00 95.38 141 VAL A CA 1
ATOM 1151 C C . VAL A 1 141 ? -2.256 -8.229 5.870 1.00 95.38 141 VAL A C 1
ATOM 1153 O O . VAL A 1 141 ? -3.096 -8.377 6.752 1.00 95.38 141 VAL A O 1
ATOM 1156 N N . GLU A 1 142 ? -2.116 -9.076 4.849 1.00 93.81 142 GLU A N 1
ATOM 1157 C CA . GLU A 1 142 ? -3.004 -10.221 4.614 1.00 93.81 142 GLU A CA 1
ATOM 1158 C C . GLU A 1 142 ? -3.068 -11.146 5.836 1.00 93.81 142 GLU A C 1
ATOM 1160 O O . GLU A 1 142 ? -4.156 -11.516 6.275 1.00 93.81 142 GLU A O 1
ATOM 1165 N N . SER A 1 143 ? -1.928 -11.472 6.455 1.00 92.88 143 SER A N 1
ATOM 1166 C CA . SER A 1 143 ? -1.921 -12.331 7.649 1.00 92.88 143 SER A CA 1
ATOM 1167 C C . SER A 1 143 ? -2.626 -11.702 8.856 1.00 92.88 143 SER A C 1
ATOM 1169 O O . SER A 1 143 ? -3.291 -12.405 9.605 1.00 92.88 143 SER A O 1
ATOM 1171 N N . LEU A 1 144 ? -2.546 -10.384 9.044 1.00 90.88 144 LEU A N 1
ATOM 1172 C CA . LEU A 1 144 ? -3.198 -9.700 10.167 1.00 90.88 144 LEU A CA 1
ATOM 1173 C C . LEU A 1 144 ? -4.695 -9.445 9.926 1.00 90.88 144 LEU A C 1
ATOM 1175 O O . LEU A 1 144 ? -5.489 -9.490 10.865 1.00 90.88 144 LEU A O 1
ATOM 1179 N N . VAL A 1 145 ? -5.075 -9.190 8.674 1.00 88.62 145 VAL A N 1
ATOM 1180 C CA . VAL A 1 145 ? -6.450 -8.883 8.253 1.00 88.62 145 VAL A CA 1
ATOM 1181 C C . VAL A 1 145 ? -7.301 -10.148 8.080 1.00 88.62 145 VAL A C 1
ATOM 1183 O O . VAL A 1 145 ? -8.509 -10.105 8.312 1.00 88.62 145 VAL A O 1
ATOM 1186 N N . THR A 1 146 ? -6.685 -11.284 7.732 1.00 76.75 146 THR A N 1
ATOM 1187 C CA . THR A 1 146 ? -7.397 -12.553 7.476 1.00 76.75 146 THR A CA 1
ATOM 1188 C C . THR A 1 146 ? -7.522 -13.439 8.720 1.00 76.75 146 THR A C 1
ATOM 1190 O O . THR A 1 146 ? -8.514 -14.143 8.863 1.00 76.75 146 THR A O 1
ATOM 1193 N N . VAL A 1 147 ? -6.560 -13.396 9.653 1.00 58.69 147 VAL A N 1
ATOM 1194 C CA . VAL A 1 147 ? -6.553 -14.236 10.878 1.00 58.69 147 VAL A CA 1
ATOM 1195 C C . VAL A 1 147 ? -7.639 -13.842 11.892 1.00 58.69 147 VAL A C 1
ATOM 1197 O O . VAL A 1 147 ? -7.892 -14.564 12.847 1.00 58.69 147 VAL A O 1
ATOM 1200 N N . THR A 1 148 ? -8.314 -12.711 11.693 1.00 53.16 148 THR A N 1
ATOM 1201 C CA . THR A 1 148 ? -9.448 -12.274 12.528 1.00 53.16 148 THR A CA 1
ATOM 1202 C C . THR A 1 148 ? -10.816 -12.752 12.013 1.00 53.16 148 THR A C 1
ATOM 1204 O O . THR A 1 148 ? -11.838 -12.232 12.462 1.00 53.16 148 THR A O 1
ATOM 1207 N N . ASN A 1 149 ? -10.831 -13.733 11.098 1.00 45.28 149 ASN A N 1
ATOM 1208 C CA . ASN A 1 149 ? -12.017 -14.498 10.685 1.00 45.28 149 ASN A CA 1
ATOM 1209 C C . ASN A 1 149 ? -12.288 -15.687 11.607 1.00 45.28 149 ASN A C 1
ATOM 1211 O O . ASN A 1 149 ? -11.319 -16.412 11.922 1.00 45.28 149 ASN A O 1
#